Protein AF-A0A7X7J796-F1 (afdb_monomer)

Sequence (120 aa):
MIYVNHVGFLPWSAKHCVIVNPPEIEFAVSNDLWGPNIVHRGQLRRVSAELGDAWVGDFSAVRDDGTYEVFCGNMKSRPFSIHKEIYDQPLRTLFNYYPTQRCGDSLTGWNAPCHLQDAR

Radius of gyration: 20.65 Å; Cα contacts (8 Å, |Δi|>4): 244; chains: 1; bounding box: 54×24×54 Å

pLDDT: mean 95.59, std 4.61, range [72.38, 98.69]

Secondary structure (DSSP, 8-state):
-EE--SS-B-TTS--EEEESS-SSSEEEEES-SSS--EEEEEE-EEEEETTEEEEEEE-TT--SSEEEEEEETTEEPPPEEE-TTTTHHHHHHHHHHHHHT--BT-SSSTT-SB-TTTT-

Foldseek 3Di:
DKDFPQLAEELQDKGKIKAADFPDQKKFKAQDPVDRPTPDIFGWDWDQDPVGIITMTTPSVRRDWGWMWMDGPPDIDPIHTHDNCSCVVVVVVVVLVVLCCDEDCRPRHVPPHDDPPPPD

Solvent-accessible surface area (backbone atoms only — not comparable to full-atom values): 6810 Å² total; per-residue (Å²): 117,52,46,61,58,76,75,35,37,46,31,88,40,87,41,59,38,40,25,66,79,65,84,46,57,50,36,37,32,18,64,42,95,90,48,84,51,67,78,45,75,41,60,47,43,81,45,79,52,98,93,47,65,33,29,38,34,70,53,38,86,62,44,70,71,47,53,33,35,45,35,32,75,95,43,63,35,71,74,30,36,30,28,91,63,50,58,53,64,62,50,50,53,58,61,52,45,58,52,33,68,37,59,35,87,37,85,60,14,77,67,45,62,30,71,86,67,67,95,115

Structure (mmCIF, N/CA/C/O backbone):
data_AF-A0A7X7J796-F1
#
_entry.id   AF-A0A7X7J796-F1
#
loop_
_atom_site.group_PDB
_atom_site.id
_atom_site.type_symbol
_atom_site.label_atom_id
_atom_site.label_alt_id
_atom_site.label_comp_id
_atom_site.label_asym_id
_atom_site.label_entity_id
_atom_site.label_seq_id
_atom_site.pdbx_PDB_ins_code
_atom_site.Cartn_x
_atom_site.Cartn_y
_atom_site.Cartn_z
_atom_site.occupancy
_atom_site.B_iso_or_equiv
_atom_site.auth_seq_id
_atom_site.auth_comp_id
_atom_site.auth_asym_id
_atom_site.auth_atom_id
_atom_site.pdbx_PDB_model_num
ATOM 1 N N . MET A 1 1 ? 3.567 7.488 13.404 1.00 90.44 1 MET A N 1
ATOM 2 C CA . MET A 1 1 ? 3.075 7.345 12.013 1.00 90.44 1 MET A CA 1
ATOM 3 C C . MET A 1 1 ? 2.633 5.907 11.787 1.00 90.44 1 MET A C 1
ATOM 5 O O . MET A 1 1 ? 3.222 5.025 12.402 1.00 90.44 1 MET A O 1
ATOM 9 N N . ILE A 1 2 ? 1.609 5.688 10.959 1.00 97.44 2 ILE A N 1
ATOM 10 C CA . ILE A 1 2 ? 1.185 4.350 10.523 1.00 97.44 2 ILE A CA 1
ATOM 11 C C . ILE A 1 2 ? 1.777 4.100 9.136 1.00 97.44 2 ILE A C 1
ATOM 13 O O . ILE A 1 2 ? 1.512 4.869 8.212 1.00 97.44 2 ILE A O 1
ATOM 17 N N . TYR A 1 3 ? 2.586 3.052 9.005 1.00 96.94 3 TYR A N 1
ATOM 18 C CA . TYR A 1 3 ? 3.205 2.645 7.747 1.00 96.94 3 TYR A CA 1
ATOM 19 C C . TYR A 1 3 ? 2.361 1.559 7.084 1.00 96.94 3 TYR A C 1
ATOM 21 O O . TYR A 1 3 ? 1.981 0.581 7.728 1.00 96.94 3 TYR A O 1
ATOM 29 N N . VAL A 1 4 ? 2.089 1.731 5.795 1.00 97.88 4 VAL A N 1
ATOM 30 C CA . VAL A 1 4 ? 1.365 0.781 4.939 1.00 97.88 4 VAL A CA 1
ATOM 31 C C . VAL A 1 4 ? 2.053 0.726 3.576 1.00 97.88 4 VAL A C 1
ATOM 33 O O . VAL A 1 4 ? 2.835 1.617 3.242 1.00 97.88 4 VAL A O 1
ATOM 36 N N . ASN A 1 5 ? 1.766 -0.293 2.765 1.00 97.88 5 ASN A N 1
ATOM 37 C CA . ASN A 1 5 ? 2.200 -0.280 1.371 1.00 97.88 5 ASN A CA 1
ATOM 38 C C . ASN A 1 5 ? 1.475 0.850 0.623 1.00 97.88 5 ASN A C 1
ATOM 40 O O . ASN A 1 5 ? 0.258 0.807 0.463 1.00 97.88 5 ASN A O 1
ATOM 44 N N . HIS A 1 6 ? 2.223 1.854 0.162 1.00 94.81 6 HIS A N 1
ATOM 45 C CA . HIS A 1 6 ? 1.661 3.020 -0.525 1.00 94.81 6 HIS A CA 1
ATOM 46 C C . HIS A 1 6 ? 1.178 2.722 -1.949 1.00 94.81 6 HIS A C 1
ATOM 48 O O . HIS A 1 6 ? 0.407 3.505 -2.492 1.00 94.81 6 HIS A O 1
ATOM 54 N N . VAL A 1 7 ? 1.620 1.615 -2.555 1.00 96.50 7 VAL A N 1
ATOM 55 C CA . VAL A 1 7 ? 1.041 1.134 -3.816 1.00 96.50 7 VAL A CA 1
ATOM 56 C C . VAL A 1 7 ? -0.347 0.557 -3.552 1.00 96.50 7 VAL A C 1
ATOM 58 O O . VAL A 1 7 ? -1.280 0.850 -4.286 1.00 96.50 7 VAL A O 1
ATOM 61 N N . GLY A 1 8 ? -0.483 -0.223 -2.479 1.00 97.81 8 GLY A N 1
ATOM 62 C CA . GLY A 1 8 ? -1.714 -0.895 -2.079 1.00 97.81 8 GLY A CA 1
ATOM 63 C C . GLY A 1 8 ? -1.515 -2.397 -1.874 1.00 97.81 8 GLY A C 1
ATOM 64 O O . GLY A 1 8 ? -0.393 -2.865 -1.671 1.00 97.81 8 GLY A O 1
ATOM 65 N N . PHE A 1 9 ? -2.608 -3.158 -1.897 1.00 98.62 9 PHE A N 1
ATOM 66 C CA . PHE A 1 9 ? -2.606 -4.597 -1.626 1.00 98.62 9 PHE A CA 1
ATOM 67 C C . PHE A 1 9 ? -3.487 -5.372 -2.610 1.00 98.62 9 PHE A C 1
ATOM 69 O O . PHE A 1 9 ? -4.468 -4.849 -3.134 1.00 98.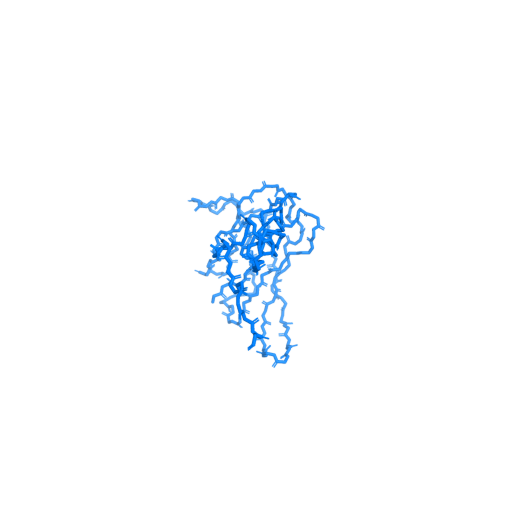62 9 PHE A O 1
ATOM 76 N N . LEU A 1 10 ? -3.159 -6.646 -2.833 1.00 98.56 10 LEU A N 1
ATOM 77 C CA . LEU A 1 10 ? -4.035 -7.555 -3.570 1.00 98.56 10 LEU A CA 1
ATOM 78 C C . LEU A 1 10 ? -5.147 -8.063 -2.635 1.00 98.56 10 LEU A C 1
ATOM 80 O O . LEU A 1 10 ? -4.867 -8.327 -1.461 1.00 98.56 10 LEU A O 1
ATOM 84 N N . PRO A 1 11 ? -6.375 -8.300 -3.134 1.00 98.44 11 PRO A N 1
ATOM 85 C CA . PRO A 1 11 ? -7.496 -8.804 -2.338 1.00 98.44 11 PRO A CA 1
ATOM 86 C C . PRO A 1 11 ? -7.157 -10.023 -1.476 1.00 98.44 11 PRO A C 1
ATOM 88 O O . PRO A 1 11 ? -7.508 -10.081 -0.302 1.00 98.44 11 PRO A O 1
ATOM 91 N N . TRP A 1 12 ? -6.392 -10.973 -2.011 1.00 97.69 12 TRP A N 1
ATOM 92 C CA . TRP A 1 12 ? -6.128 -12.265 -1.364 1.00 97.69 12 TRP A CA 1
ATOM 93 C C . TRP A 1 12 ? -4.735 -12.378 -0.734 1.00 97.69 12 TRP A C 1
ATOM 95 O O . TRP A 1 12 ? -4.386 -13.441 -0.228 1.00 97.69 12 TRP A O 1
ATOM 105 N N . SER A 1 13 ? -3.931 -11.309 -0.755 1.00 97.88 13 SER A N 1
ATOM 106 C CA . SER A 1 13 ? -2.600 -11.320 -0.144 1.00 97.88 13 SER A CA 1
ATOM 107 C C . SER A 1 13 ? -2.648 -10.974 1.340 1.00 97.88 13 SER A C 1
ATOM 109 O O . SER A 1 13 ? -3.627 -10.406 1.838 1.00 97.88 13 SER A O 1
ATOM 111 N N . ALA A 1 14 ? -1.537 -11.256 2.024 1.00 98.31 14 ALA A N 1
ATOM 112 C CA . ALA A 1 14 ? -1.278 -10.705 3.343 1.00 98.31 14 ALA A CA 1
ATOM 113 C C . ALA A 1 14 ? -1.246 -9.168 3.284 1.00 98.31 14 ALA A C 1
ATOM 115 O O . ALA A 1 14 ? -0.734 -8.590 2.316 1.00 98.31 14 ALA A O 1
ATOM 116 N N . LYS A 1 15 ? -1.802 -8.512 4.305 1.00 98.69 15 LYS A N 1
ATOM 117 C CA . LYS A 1 15 ? -1.887 -7.049 4.404 1.00 98.69 15 LYS A CA 1
ATOM 118 C C . LYS A 1 15 ? -1.558 -6.626 5.822 1.00 98.69 15 LYS A C 1
ATOM 120 O O . LYS A 1 15 ? -2.197 -7.078 6.770 1.00 98.69 15 LYS A O 1
ATOM 125 N N . HIS A 1 16 ? -0.566 -5.753 5.942 1.00 98.31 16 HIS A N 1
ATOM 126 C CA . HIS A 1 16 ? -0.040 -5.337 7.230 1.00 98.31 16 HIS A CA 1
ATOM 127 C C . HIS A 1 16 ? 0.092 -3.824 7.318 1.00 98.31 16 HIS A C 1
ATOM 129 O O . HIS A 1 16 ? 0.454 -3.158 6.344 1.00 98.31 16 HIS A O 1
ATOM 135 N N . CYS A 1 17 ? -0.151 -3.300 8.515 1.00 98.25 17 CYS A N 1
ATOM 136 C CA . CYS A 1 17 ? 0.273 -1.969 8.919 1.00 98.25 17 CYS A CA 1
ATOM 137 C C . CYS A 1 17 ? 1.345 -2.103 9.998 1.00 98.25 17 CYS A C 1
ATOM 139 O O . CYS A 1 17 ? 1.347 -3.065 10.767 1.00 98.25 17 CYS A O 1
ATOM 141 N N . VAL A 1 18 ? 2.262 -1.140 10.046 1.00 97.31 18 VAL A N 1
ATOM 142 C CA . VAL A 1 18 ? 3.330 -1.096 11.049 1.00 97.31 18 VAL A CA 1
ATOM 143 C C . VAL A 1 18 ? 3.271 0.227 11.797 1.00 97.31 18 VAL A C 1
ATOM 145 O O . VAL A 1 18 ? 3.104 1.287 11.191 1.00 97.31 18 VAL A O 1
ATOM 148 N N . ILE A 1 19 ? 3.411 0.173 13.120 1.00 97.06 19 ILE A N 1
ATOM 149 C CA . ILE A 1 19 ? 3.419 1.337 14.006 1.00 97.06 19 ILE A CA 1
ATOM 150 C C . ILE A 1 19 ? 4.544 1.161 15.031 1.00 97.06 19 ILE A C 1
ATOM 152 O O . ILE A 1 19 ? 4.593 0.157 15.728 1.00 97.06 19 ILE A O 1
ATOM 156 N N . VAL A 1 20 ? 5.463 2.126 15.132 1.00 95.00 20 VAL A N 1
ATOM 157 C CA . VAL A 1 20 ? 6.584 2.048 16.095 1.00 95.00 20 VAL A CA 1
ATOM 158 C C . VAL A 1 20 ? 6.101 2.338 17.520 1.00 95.00 20 VAL A C 1
ATOM 160 O O . VAL A 1 20 ? 6.335 1.549 18.426 1.00 95.00 20 VAL A O 1
ATOM 163 N N . ASN A 1 21 ? 5.354 3.432 17.697 1.00 94.81 21 ASN A N 1
ATOM 164 C CA . ASN A 1 21 ? 4.811 3.875 18.985 1.00 94.81 21 ASN A CA 1
ATOM 165 C C . ASN A 1 21 ? 3.286 4.023 18.873 1.00 94.81 21 ASN A C 1
ATOM 167 O O . ASN A 1 21 ? 2.815 5.126 18.575 1.00 94.81 21 ASN A O 1
ATOM 171 N N . PRO A 1 22 ? 2.513 2.931 18.990 1.00 96.88 22 PRO A N 1
ATOM 172 C CA . PRO A 1 22 ? 1.068 3.014 18.873 1.00 96.88 22 PRO A CA 1
ATOM 173 C C . PRO A 1 22 ? 0.452 3.629 20.145 1.00 96.88 22 PRO A C 1
ATOM 175 O O . PRO A 1 22 ? 0.892 3.302 21.249 1.00 96.88 22 PRO A O 1
ATOM 178 N N . PRO A 1 23 ? -0.549 4.520 20.023 1.00 96.88 23 PRO A N 1
ATOM 179 C CA . PRO A 1 23 ? -1.246 5.093 21.177 1.00 96.88 23 PRO A CA 1
ATOM 180 C C . PRO A 1 23 ? -2.149 4.077 21.896 1.00 96.88 23 PRO A C 1
ATOM 182 O O . PRO A 1 23 ? -2.489 4.276 23.058 1.00 96.88 23 PRO A O 1
ATOM 185 N N . GLU A 1 24 ? -2.526 2.992 21.219 1.00 97.44 24 GLU A N 1
ATOM 186 C CA . GLU A 1 24 ? -3.353 1.901 21.735 1.00 97.44 24 GLU A CA 1
ATOM 187 C C . GLU A 1 24 ? -2.993 0.581 21.033 1.00 97.44 24 GLU A C 1
ATOM 189 O O . GLU A 1 24 ? -2.278 0.577 20.036 1.00 97.44 24 GLU A O 1
ATOM 194 N N . ILE A 1 25 ? -3.465 -0.557 21.545 1.00 97.69 25 ILE A N 1
ATOM 195 C CA . ILE A 1 25 ? -3.174 -1.874 20.943 1.00 97.69 25 ILE A CA 1
ATOM 196 C C . ILE A 1 25 ? -4.166 -2.209 19.823 1.00 97.69 25 ILE A C 1
ATOM 198 O O . ILE A 1 25 ? -3.852 -3.000 18.936 1.00 97.69 25 ILE A O 1
ATOM 202 N N . GLU A 1 26 ? -5.361 -1.628 19.840 1.00 98.38 26 GLU A N 1
ATOM 203 C CA . GLU A 1 26 ? -6.357 -1.862 18.800 1.00 98.38 26 GLU A CA 1
ATOM 204 C C . GLU A 1 26 ? -6.094 -1.000 17.562 1.00 98.38 26 GLU A C 1
ATOM 206 O O . GLU A 1 26 ? -5.533 0.094 17.619 1.00 98.38 26 GLU A O 1
ATOM 211 N N . PHE A 1 27 ? -6.499 -1.515 16.409 1.00 98.31 27 PHE A N 1
ATOM 212 C CA . PHE A 1 27 ? -6.529 -0.750 15.175 1.00 98.31 27 PHE A CA 1
ATOM 213 C C . PHE A 1 27 ? -7.803 -1.072 14.397 1.00 98.31 27 PHE A C 1
ATOM 215 O O . PHE A 1 27 ? -8.424 -2.126 14.572 1.00 98.31 27 PHE A O 1
ATOM 222 N N . ALA A 1 28 ? -8.185 -0.162 13.510 1.00 98.12 28 ALA A N 1
ATOM 223 C CA . ALA A 1 28 ? -9.355 -0.310 12.661 1.00 98.12 28 ALA A CA 1
ATOM 224 C C . ALA A 1 28 ? -9.034 0.041 11.207 1.00 98.12 28 ALA A C 1
ATOM 226 O O . ALA A 1 28 ? -8.123 0.823 10.939 1.00 98.12 28 ALA A O 1
ATOM 227 N N . VAL A 1 29 ? -9.793 -0.525 10.270 1.00 98.25 29 VAL A N 1
ATOM 228 C CA . VAL A 1 29 ? -9.737 -0.177 8.844 1.00 98.25 29 VAL A CA 1
ATOM 229 C C . VAL A 1 29 ? -11.079 0.420 8.436 1.00 98.25 29 VAL A C 1
ATOM 231 O O . VAL A 1 29 ? -12.116 -0.194 8.692 1.00 98.25 29 VAL A O 1
ATOM 234 N N . SER A 1 30 ? -11.058 1.596 7.808 1.00 97.69 30 SER A N 1
ATOM 235 C CA . SER A 1 30 ? -12.231 2.252 7.210 1.00 97.69 30 SER A CA 1
ATOM 236 C C . SER A 1 30 ? -12.163 2.174 5.692 1.00 97.69 30 SER A C 1
ATOM 238 O O . SER A 1 30 ? -11.067 2.289 5.148 1.00 97.69 30 SER A O 1
ATOM 240 N N . ASN A 1 31 ? -13.304 2.021 5.018 1.00 96.06 31 ASN A N 1
ATOM 241 C CA . ASN A 1 31 ? -13.427 2.160 3.556 1.00 96.06 31 ASN A CA 1
ATOM 242 C C . ASN A 1 31 ? -14.097 3.477 3.121 1.00 96.06 31 ASN A C 1
ATOM 244 O O . ASN A 1 31 ? -14.405 3.663 1.945 1.00 96.06 31 ASN A O 1
ATOM 248 N N . ASP A 1 32 ? -14.346 4.373 4.071 1.00 91.06 32 ASP A N 1
ATOM 249 C CA . ASP A 1 32 ? -14.844 5.718 3.826 1.00 91.06 32 ASP A CA 1
ATOM 250 C C . ASP A 1 32 ? -13.789 6.727 4.307 1.00 91.06 32 ASP A C 1
ATOM 252 O O . ASP A 1 32 ? -13.243 6.618 5.409 1.00 91.06 32 ASP A O 1
ATOM 256 N N . LEU A 1 33 ? -13.449 7.662 3.417 1.00 82.38 33 LEU A N 1
ATOM 257 C CA . LEU A 1 33 ? -12.450 8.711 3.635 1.00 82.38 33 LEU A CA 1
ATOM 258 C C . LEU A 1 33 ? -13.052 9.955 4.306 1.00 82.38 33 LEU A C 1
ATOM 260 O O . LEU A 1 33 ? -12.314 10.815 4.790 1.00 82.38 33 LEU A O 1
ATOM 264 N N . TRP A 1 34 ? -14.382 10.060 4.319 1.00 82.31 34 TRP A N 1
ATOM 265 C CA . TRP A 1 34 ? -15.149 11.194 4.838 1.00 82.31 34 TRP A CA 1
ATOM 266 C C . TRP A 1 34 ? -15.811 10.890 6.187 1.00 82.31 34 TRP A C 1
ATOM 268 O O . TRP A 1 34 ? -16.221 11.808 6.896 1.00 82.31 34 TRP A O 1
ATOM 278 N N . GLY A 1 35 ? -15.866 9.615 6.567 1.00 72.38 35 GLY A N 1
ATOM 279 C CA . GLY A 1 35 ? -16.355 9.127 7.849 1.00 72.38 35 GLY A CA 1
ATOM 280 C C . GLY A 1 35 ? -15.822 7.719 8.139 1.00 72.38 35 GLY A C 1
ATOM 281 O O . GLY A 1 35 ? -15.415 7.013 7.224 1.00 72.38 35 GLY A O 1
ATOM 282 N N . PRO A 1 36 ? -15.765 7.277 9.406 1.00 77.19 36 PRO A N 1
ATOM 283 C CA . PRO A 1 36 ? -15.220 5.967 9.738 1.00 77.19 36 PRO A CA 1
ATOM 284 C C . PRO A 1 36 ? -16.268 4.867 9.515 1.00 77.19 36 PRO A C 1
ATOM 286 O O . PRO A 1 36 ? -16.866 4.373 10.473 1.00 77.19 36 PRO A O 1
ATOM 289 N N . ASN A 1 37 ? -16.488 4.447 8.266 1.00 94.38 37 ASN A N 1
ATOM 290 C CA . ASN A 1 37 ? -17.167 3.176 8.021 1.00 94.38 37 ASN A CA 1
ATOM 291 C C . ASN A 1 37 ? -16.188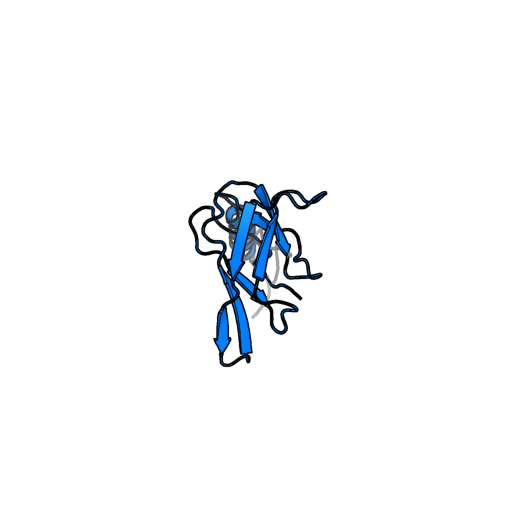 2.023 8.276 1.00 94.38 37 ASN A C 1
ATOM 293 O O . ASN A 1 37 ? -15.456 1.584 7.387 1.00 94.38 37 ASN A O 1
ATOM 297 N N . ILE A 1 38 ? -16.140 1.573 9.531 1.00 97.12 38 ILE A N 1
ATOM 298 C CA . ILE A 1 38 ? -15.190 0.557 9.981 1.00 97.12 38 ILE A CA 1
ATOM 299 C C . ILE A 1 38 ? -15.578 -0.817 9.432 1.00 97.12 38 ILE A C 1
ATOM 301 O O . ILE A 1 38 ? -16.577 -1.401 9.842 1.00 97.12 38 ILE A O 1
ATOM 305 N N . VAL A 1 39 ? -14.733 -1.355 8.554 1.00 97.94 39 VAL A N 1
ATOM 306 C CA . VAL A 1 39 ? -14.904 -2.678 7.930 1.00 97.94 39 VAL A CA 1
ATOM 307 C C . VAL A 1 39 ? -14.091 -3.776 8.614 1.00 97.94 39 VAL A C 1
ATOM 309 O O . VAL A 1 39 ? -14.356 -4.957 8.412 1.00 97.94 39 VAL A O 1
ATOM 312 N N . HIS A 1 40 ? -13.091 -3.408 9.420 1.00 98.38 40 HIS A N 1
ATOM 313 C CA . HIS A 1 40 ? -12.252 -4.361 10.149 1.00 98.38 40 HIS A CA 1
ATOM 314 C C . HIS A 1 40 ? -11.736 -3.764 11.451 1.00 98.38 40 HIS A C 1
ATOM 316 O O . HIS A 1 40 ? -11.421 -2.574 11.515 1.00 98.38 40 HIS A O 1
ATOM 322 N N . ARG A 1 41 ? -11.597 -4.614 12.469 1.00 98.50 41 ARG A N 1
ATOM 323 C CA . ARG A 1 41 ? -10.907 -4.319 13.728 1.00 98.50 41 ARG A CA 1
ATOM 324 C C . ARG A 1 41 ? -9.916 -5.433 14.014 1.00 98.50 41 ARG A C 1
ATOM 326 O O . ARG A 1 41 ? -10.208 -6.602 13.770 1.00 98.50 41 ARG A O 1
ATOM 333 N N . GLY A 1 42 ? -8.761 -5.073 14.550 1.00 98.25 42 GLY A N 1
ATOM 334 C CA . GLY A 1 42 ? -7.741 -6.034 14.937 1.00 98.25 42 GLY A CA 1
ATOM 335 C C . GLY A 1 42 ? -6.891 -5.527 16.089 1.00 98.25 42 GLY A C 1
ATOM 336 O O . GLY A 1 42 ? -6.987 -4.372 16.498 1.00 98.25 42 GLY A O 1
ATOM 337 N N . GLN A 1 43 ? -6.043 -6.412 16.602 1.00 98.50 43 GLN A N 1
ATOM 338 C CA . GLN A 1 43 ? -5.051 -6.076 17.614 1.00 98.50 43 GLN A CA 1
ATOM 339 C C . GLN A 1 43 ? -3.658 -6.080 17.002 1.00 98.50 43 GLN A C 1
ATOM 341 O O . GLN A 1 43 ? -3.314 -6.934 16.181 1.00 98.50 43 GLN A O 1
ATOM 346 N N . LEU A 1 44 ? -2.856 -5.111 17.415 1.00 98.50 44 LEU A N 1
ATOM 347 C CA . LEU A 1 44 ? -1.456 -5.023 17.071 1.00 98.50 44 LEU A CA 1
ATOM 348 C C . LEU A 1 44 ? -0.660 -6.083 17.832 1.00 98.50 44 LEU A C 1
ATOM 350 O O . LEU A 1 44 ? -0.807 -6.260 19.042 1.00 98.50 44 LEU A O 1
ATOM 354 N N . ARG A 1 45 ? 0.263 -6.738 17.132 1.00 98.12 45 ARG A N 1
ATOM 355 C CA . ARG A 1 45 ? 1.238 -7.653 17.724 1.00 98.12 45 ARG A CA 1
ATOM 356 C C . ARG A 1 45 ? 2.604 -6.987 17.769 1.00 98.12 45 ARG A C 1
ATOM 358 O O . ARG A 1 45 ? 3.095 -6.528 16.738 1.00 98.12 45 ARG A O 1
ATOM 365 N N . ARG A 1 46 ? 3.244 -6.979 18.939 1.00 96.88 46 ARG A N 1
ATOM 366 C CA . ARG A 1 46 ? 4.634 -6.526 19.068 1.00 96.88 46 ARG A CA 1
ATOM 367 C C . ARG A 1 46 ? 5.566 -7.469 18.304 1.00 96.88 46 ARG A C 1
ATOM 369 O O . ARG A 1 46 ? 5.454 -8.691 18.408 1.00 96.88 46 ARG A O 1
ATOM 376 N N . VAL A 1 47 ? 6.487 -6.889 17.551 1.00 95.44 47 VAL A N 1
ATOM 377 C CA . VAL A 1 47 ? 7.538 -7.573 16.800 1.00 95.44 47 VAL A CA 1
ATOM 378 C C . VAL A 1 47 ? 8.855 -6.878 17.118 1.00 95.44 47 VAL A C 1
ATOM 380 O O . VAL A 1 47 ? 8.925 -5.653 17.099 1.00 95.44 47 VAL A O 1
ATOM 383 N N . SER A 1 48 ? 9.883 -7.663 17.417 1.00 93.19 48 SER A N 1
ATOM 384 C CA . SER A 1 48 ? 11.254 -7.175 17.560 1.00 93.19 48 SER A CA 1
ATOM 385 C C . SER A 1 48 ? 12.062 -7.660 16.361 1.00 93.19 48 SER A C 1
ATOM 387 O O . SER A 1 48 ? 11.956 -8.831 15.987 1.00 93.19 48 SER A O 1
ATOM 389 N N . ALA A 1 49 ? 12.803 -6.758 15.724 1.00 81.06 49 ALA A N 1
ATOM 390 C CA . ALA A 1 49 ? 13.636 -7.040 14.559 1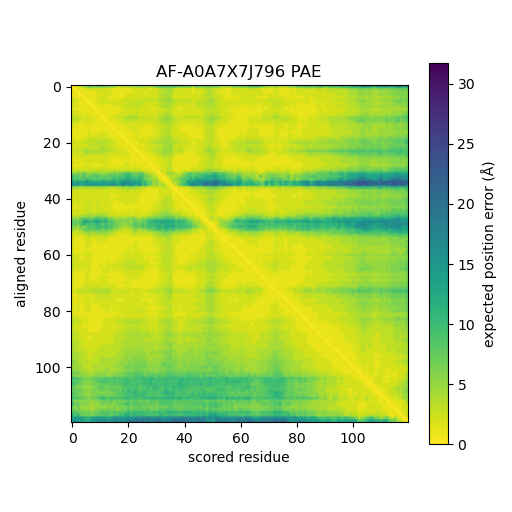.00 81.06 49 ALA A CA 1
ATOM 391 C C . ALA A 1 49 ? 14.935 -6.221 14.622 1.00 81.06 49 ALA A C 1
ATOM 393 O O . ALA A 1 49 ? 15.098 -5.360 15.483 1.00 81.06 49 ALA A O 1
ATOM 394 N N . GLU A 1 50 ? 15.851 -6.451 13.681 1.00 88.00 50 GLU A N 1
ATOM 395 C CA . GLU A 1 50 ? 17.152 -5.759 13.626 1.00 88.00 50 GLU A CA 1
ATOM 396 C C . GLU A 1 50 ? 17.031 -4.229 13.532 1.00 88.00 50 GLU A C 1
ATOM 398 O O . GLU A 1 50 ? 17.906 -3.503 13.995 1.00 88.00 50 GLU A O 1
ATOM 403 N N . LEU A 1 51 ? 15.924 -3.732 12.973 1.00 83.88 51 LEU A N 1
ATOM 404 C CA . LEU A 1 51 ? 15.631 -2.301 12.838 1.00 83.88 51 LEU A CA 1
ATOM 405 C C . LEU A 1 51 ? 14.920 -1.701 14.066 1.00 83.88 51 LEU A C 1
ATOM 407 O O . LEU A 1 51 ? 14.512 -0.540 14.030 1.00 83.88 51 LEU A O 1
ATOM 411 N N . GLY A 1 52 ? 14.768 -2.477 15.140 1.00 90.38 52 GLY A N 1
ATOM 412 C CA . GLY A 1 52 ? 14.105 -2.082 16.377 1.00 90.38 52 GLY A CA 1
ATOM 413 C C . GLY A 1 52 ? 12.726 -2.710 16.568 1.00 90.38 52 GLY A C 1
ATOM 414 O O . GLY A 1 52 ? 12.240 -3.509 15.762 1.00 90.38 52 GLY A O 1
ATOM 415 N N . ASP A 1 53 ? 12.103 -2.341 17.684 1.00 94.31 53 ASP A N 1
ATOM 416 C CA . ASP A 1 53 ? 10.773 -2.810 18.052 1.00 94.31 53 ASP A CA 1
ATOM 417 C C . ASP A 1 53 ? 9.682 -2.064 17.281 1.00 94.31 53 ASP A C 1
ATOM 419 O O . ASP A 1 53 ? 9.723 -0.844 17.106 1.00 94.31 53 ASP A O 1
ATOM 423 N N . ALA A 1 54 ? 8.663 -2.807 16.865 1.00 95.94 54 ALA A N 1
ATOM 424 C CA . ALA A 1 54 ? 7.485 -2.271 16.209 1.00 95.94 54 ALA A CA 1
ATOM 425 C C . ALA A 1 54 ? 6.235 -3.082 16.565 1.00 95.94 54 ALA A C 1
ATOM 427 O O . ALA A 1 54 ? 6.286 -4.130 17.210 1.00 95.94 54 ALA A O 1
ATOM 428 N N . TRP A 1 55 ? 5.092 -2.590 16.111 1.00 97.62 55 TRP A N 1
ATOM 429 C CA . TRP A 1 55 ? 3.794 -3.220 16.268 1.00 97.62 55 TRP A CA 1
ATOM 430 C C . TRP A 1 55 ? 3.163 -3.422 14.899 1.00 97.62 55 TRP A C 1
ATOM 432 O O . TRP A 1 55 ? 3.143 -2.502 14.083 1.00 97.62 55 TRP A O 1
ATOM 442 N N . VAL A 1 56 ? 2.672 -4.632 14.642 1.00 98.12 56 VAL A N 1
ATOM 443 C CA . VAL A 1 56 ? 2.133 -5.037 13.342 1.00 98.12 56 VAL A CA 1
ATOM 444 C C . VAL A 1 56 ? 0.661 -5.391 13.486 1.00 98.12 56 VAL A C 1
ATOM 446 O O . VAL A 1 56 ? 0.311 -6.237 14.309 1.00 98.12 56 VAL A O 1
ATOM 449 N N . GLY A 1 57 ? -0.190 -4.762 12.680 1.00 98.50 57 GLY A N 1
ATOM 450 C CA . GLY A 1 57 ? -1.598 -5.128 12.532 1.00 98.50 57 GLY A CA 1
ATOM 451 C C . GLY A 1 57 ? -1.817 -5.915 11.246 1.00 98.50 57 GLY A C 1
ATOM 452 O O . GLY A 1 57 ? -1.276 -5.540 10.208 1.00 98.50 57 GLY A O 1
ATOM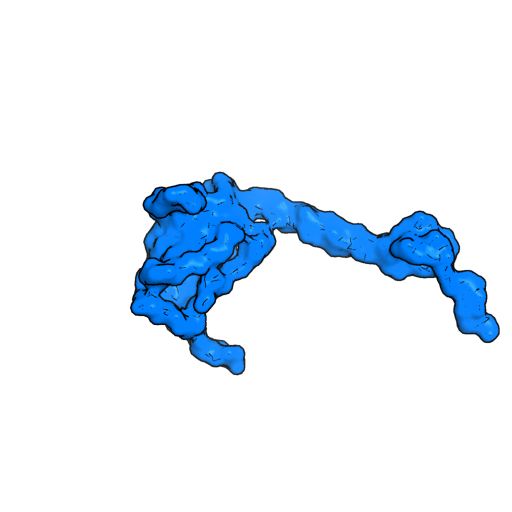 453 N N . ASP A 1 58 ? -2.601 -6.991 11.312 1.00 98.69 58 ASP A N 1
ATOM 454 C CA . ASP A 1 58 ? -2.991 -7.812 10.159 1.00 98.69 58 ASP A CA 1
ATOM 455 C C . ASP A 1 58 ? -4.463 -7.557 9.799 1.00 98.69 58 ASP A C 1
ATOM 457 O O . ASP A 1 58 ? -5.374 -7.771 10.606 1.00 98.69 58 ASP A O 1
ATOM 461 N N . PHE A 1 59 ? -4.697 -7.087 8.576 1.00 98.69 59 PHE A N 1
ATOM 462 C CA . PHE A 1 59 ? -6.033 -6.858 8.017 1.00 98.69 59 PHE A CA 1
ATOM 463 C C . PHE A 1 59 ? -6.241 -7.614 6.703 1.00 98.69 59 PHE A C 1
ATOM 465 O O . PHE A 1 59 ? -7.001 -7.199 5.829 1.00 98.69 59 PHE A O 1
ATOM 472 N N . SER A 1 60 ? -5.590 -8.767 6.560 1.00 98.69 60 SER A N 1
ATOM 473 C CA . SER A 1 60 ? -5.681 -9.629 5.378 1.00 98.69 60 SER A CA 1
ATOM 474 C C . SER A 1 60 ? -7.108 -10.112 5.091 1.00 98.69 60 SER A C 1
ATOM 476 O O . SER A 1 60 ? -7.413 -10.461 3.948 1.00 98.69 60 SER A O 1
ATOM 478 N N . ALA A 1 61 ? -7.987 -10.089 6.099 1.00 98.38 61 ALA A N 1
ATOM 479 C CA . ALA A 1 61 ? -9.413 -10.390 5.981 1.00 98.38 61 ALA A CA 1
ATOM 480 C C . ALA A 1 61 ? -10.206 -9.356 5.155 1.00 98.38 61 ALA A C 1
ATOM 482 O O . ALA A 1 61 ? -11.262 -9.704 4.635 1.00 98.38 61 ALA A O 1
ATOM 483 N N . VAL A 1 62 ? -9.702 -8.126 4.988 1.00 98.44 62 VAL A N 1
ATOM 484 C CA . VAL A 1 62 ? -10.304 -7.121 4.096 1.00 98.44 62 VAL A CA 1
ATOM 485 C C . VAL A 1 62 ? -9.923 -7.462 2.660 1.00 98.44 62 VAL A C 1
ATOM 487 O O . VAL A 1 62 ? -8.735 -7.541 2.338 1.00 98.44 62 VAL A O 1
ATOM 490 N N . ARG A 1 63 ? -10.921 -7.719 1.811 1.00 98.38 63 ARG A N 1
ATOM 491 C CA . ARG A 1 63 ? -10.713 -8.246 0.451 1.00 98.38 63 ARG A CA 1
ATOM 492 C C . ARG A 1 63 ? -11.398 -7.445 -0.640 1.00 98.38 63 ARG A C 1
ATOM 494 O O . ARG A 1 63 ? -10.970 -7.554 -1.782 1.00 98.38 63 ARG A O 1
ATOM 501 N N . ASP A 1 64 ? -12.436 -6.695 -0.296 1.00 98.00 64 ASP A N 1
ATOM 502 C CA . ASP A 1 64 ? -13.176 -5.927 -1.286 1.00 98.00 64 ASP A CA 1
ATOM 503 C C . ASP A 1 64 ? -12.264 -4.886 -1.938 1.00 98.00 64 ASP A C 1
ATOM 505 O O . ASP A 1 64 ? -11.344 -4.346 -1.313 1.00 98.00 64 ASP A O 1
ATOM 509 N N . ASP A 1 65 ? -12.501 -4.646 -3.222 1.00 97.88 65 ASP A N 1
ATOM 510 C CA . ASP A 1 65 ? -11.790 -3.607 -3.946 1.00 97.88 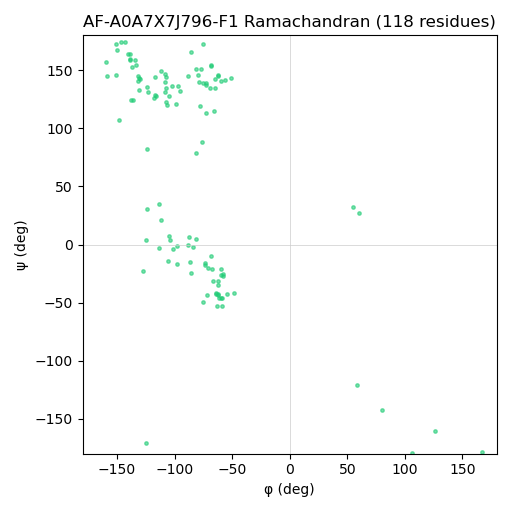65 ASP A CA 1
ATOM 511 C C . ASP A 1 65 ? -12.250 -2.237 -3.427 1.00 97.88 65 ASP A C 1
ATOM 513 O O . ASP A 1 65 ? -13.447 -1.982 -3.265 1.00 97.88 65 ASP A O 1
ATOM 517 N N . GLY A 1 66 ? -11.306 -1.334 -3.173 1.00 97.12 66 GLY A N 1
ATOM 518 C CA . GLY A 1 66 ? -11.635 -0.020 -2.630 1.00 97.12 66 GLY A CA 1
ATOM 519 C C . GLY A 1 66 ? -10.437 0.761 -2.117 1.00 97.12 66 GLY A C 1
ATOM 520 O O . GLY A 1 66 ? -9.292 0.309 -2.183 1.00 97.12 66 GLY A O 1
ATOM 521 N N . THR A 1 67 ? -10.721 1.950 -1.591 1.00 97.38 67 THR A N 1
ATOM 522 C CA . THR A 1 67 ? -9.743 2.806 -0.916 1.00 97.38 67 THR A CA 1
ATOM 523 C C . THR A 1 67 ? -10.015 2.798 0.579 1.00 97.38 67 THR A C 1
ATOM 525 O O . THR A 1 67 ? -11.157 2.927 1.009 1.00 97.38 67 THR A O 1
ATOM 528 N N . TYR A 1 68 ? -8.954 2.643 1.363 1.00 97.69 68 TYR A N 1
ATOM 529 C CA . TYR A 1 68 ? -9.027 2.401 2.792 1.00 97.69 68 TYR A CA 1
ATOM 530 C C . TYR A 1 68 ? -8.045 3.271 3.571 1.00 97.69 68 TYR A C 1
ATOM 532 O O . TYR A 1 68 ? -7.026 3.722 3.045 1.00 97.69 68 TYR A O 1
ATOM 540 N N . GLU A 1 69 ? -8.330 3.445 4.858 1.00 97.44 69 GLU A N 1
ATOM 541 C CA . GLU A 1 69 ? -7.433 4.051 5.842 1.00 97.44 69 GLU A CA 1
ATOM 542 C C . GLU A 1 69 ? -7.356 3.173 7.093 1.00 97.44 69 GLU A C 1
ATOM 544 O O . GLU A 1 69 ? -8.351 2.578 7.513 1.00 97.44 69 GLU A O 1
ATOM 549 N N . VAL A 1 70 ? -6.172 3.102 7.704 1.00 97.81 70 VAL A N 1
ATOM 550 C CA . VAL A 1 70 ? -5.964 2.458 9.006 1.00 97.81 70 VAL A CA 1
ATOM 551 C C . VAL A 1 70 ? -5.981 3.520 10.098 1.00 97.81 70 VAL A C 1
ATOM 553 O O . VAL A 1 70 ? -5.330 4.559 9.970 1.00 97.81 70 VAL A O 1
ATOM 556 N N . PHE A 1 71 ? -6.666 3.215 11.194 1.00 97.12 71 PHE A N 1
ATOM 557 C CA . PHE A 1 71 ? -6.735 4.017 12.409 1.00 97.12 71 PHE A CA 1
ATOM 558 C C . PHE A 1 71 ? -6.134 3.260 13.588 1.00 97.12 71 PHE A C 1
ATOM 560 O O . PHE A 1 71 ? -6.300 2.046 13.693 1.00 97.12 71 PHE A O 1
ATOM 567 N N . CYS A 1 72 ? -5.468 3.983 14.481 1.00 97.62 72 CYS A N 1
ATOM 568 C CA . CYS A 1 72 ? -5.044 3.497 15.792 1.00 97.62 72 CYS A CA 1
ATOM 569 C C . CYS A 1 72 ? -5.072 4.686 16.755 1.00 97.62 72 CYS A C 1
ATOM 571 O O . CYS A 1 72 ? -4.264 5.610 16.638 1.00 97.62 72 CYS A O 1
ATOM 573 N N . GLY A 1 73 ? -6.052 4.712 17.650 1.00 95.06 73 GLY A N 1
ATOM 574 C CA . GLY A 1 73 ? -6.357 5.833 18.526 1.00 95.06 73 GLY A CA 1
ATOM 575 C C . GLY A 1 73 ? -6.664 7.081 17.708 1.00 95.06 73 GLY A C 1
ATOM 576 O O . GLY A 1 73 ? -7.548 7.096 16.853 1.00 95.06 73 GLY A O 1
ATOM 577 N N . ASN A 1 74 ? -5.881 8.134 17.931 1.00 93.94 74 ASN A N 1
ATOM 578 C CA . ASN A 1 74 ? -5.957 9.377 17.166 1.00 93.94 74 ASN A CA 1
ATOM 579 C C . ASN A 1 74 ? -5.083 9.387 15.895 1.00 93.94 74 ASN A C 1
ATOM 581 O O . ASN A 1 74 ? -5.046 10.396 15.189 1.00 93.94 74 ASN A O 1
ATOM 585 N N . MET A 1 75 ? -4.352 8.307 15.601 1.00 95.75 75 MET A N 1
ATOM 586 C CA . MET A 1 75 ? -3.504 8.211 14.415 1.00 95.75 75 MET A CA 1
ATOM 587 C C . MET A 1 75 ? -4.273 7.665 13.212 1.00 95.75 75 MET A C 1
ATOM 589 O O . MET A 1 75 ? -5.091 6.757 13.343 1.00 95.75 75 MET A O 1
ATOM 593 N N . LYS A 1 76 ? -3.926 8.176 12.025 1.00 95.25 76 LYS A N 1
ATOM 594 C CA . LYS A 1 76 ? -4.470 7.757 10.729 1.00 95.25 76 LYS A CA 1
ATOM 595 C C . LYS A 1 76 ? -3.347 7.504 9.720 1.00 95.25 76 LYS A C 1
ATOM 597 O O . LYS A 1 76 ? -2.351 8.235 9.714 1.00 95.25 76 LYS A O 1
ATOM 602 N N . SER A 1 77 ? -3.473 6.470 8.890 1.00 96.81 77 SER A N 1
ATOM 603 C CA . SER A 1 77 ? -2.567 6.238 7.757 1.00 96.81 77 SER A CA 1
ATOM 604 C C . SER A 1 77 ? -2.857 7.201 6.603 1.00 96.81 77 SER A C 1
ATOM 606 O O . SER A 1 77 ? -3.853 7.919 6.600 1.00 96.81 77 SER A O 1
ATOM 608 N N . ARG A 1 78 ? -2.001 7.194 5.576 1.00 95.31 78 ARG A N 1
ATOM 609 C CA . ARG A 1 78 ? -2.434 7.675 4.257 1.00 95.31 78 ARG A CA 1
ATOM 610 C C . ARG A 1 78 ? -3.469 6.705 3.669 1.00 95.31 78 ARG A C 1
ATOM 612 O O . ARG A 1 78 ? -3.407 5.518 4.013 1.00 95.31 78 ARG A O 1
ATOM 619 N N . PRO A 1 79 ? -4.358 7.176 2.779 1.00 96.19 79 PRO A N 1
ATOM 620 C CA . PRO A 1 79 ? -5.198 6.291 1.988 1.00 96.19 79 PRO A CA 1
ATOM 621 C C . PRO A 1 79 ? -4.356 5.294 1.189 1.00 96.19 79 PRO A C 1
ATOM 623 O O . PRO A 1 79 ? -3.296 5.648 0.667 1.00 96.19 79 PRO A O 1
ATOM 626 N N . PHE A 1 80 ? -4.835 4.061 1.082 1.00 97.06 80 PHE A N 1
ATOM 627 C CA . PHE A 1 80 ? -4.264 3.015 0.234 1.00 97.06 80 PHE A CA 1
ATOM 628 C C . PHE A 1 80 ? -5.384 2.232 -0.444 1.00 97.06 80 PHE A C 1
ATOM 630 O O . PHE A 1 80 ? -6.519 2.233 0.030 1.00 97.06 80 PHE A O 1
ATOM 637 N N . SER A 1 81 ? -5.070 1.542 -1.537 1.00 97.75 81 SER A N 1
ATOM 638 C CA . SER A 1 81 ? -6.068 0.774 -2.283 1.00 97.75 81 SER A CA 1
ATOM 639 C C . SER A 1 81 ? -5.882 -0.730 -2.115 1.00 97.75 81 SER A C 1
ATOM 641 O O . SER A 1 81 ? -4.759 -1.229 -2.016 1.00 97.75 81 SER A O 1
ATOM 643 N N . ILE A 1 82 ? -6.994 -1.457 -2.116 1.00 98.62 82 ILE A N 1
ATOM 644 C CA . ILE A 1 82 ? -7.032 -2.901 -2.344 1.00 98.62 82 ILE A CA 1
ATOM 645 C C . ILE A 1 82 ? -7.631 -3.089 -3.735 1.00 98.62 82 ILE A C 1
ATOM 647 O O . ILE A 1 82 ? -8.699 -2.551 -4.014 1.00 98.62 82 ILE A O 1
ATOM 651 N N . HIS A 1 83 ? -6.901 -3.752 -4.632 1.00 98.44 83 HIS A N 1
ATOM 652 C CA . HIS A 1 83 ? -7.370 -3.991 -5.998 1.00 98.44 83 HIS A CA 1
ATOM 653 C C . HIS A 1 83 ? -6.642 -5.176 -6.639 1.00 98.44 83 HIS A C 1
ATOM 655 O O . HIS A 1 83 ? -5.442 -5.372 -6.429 1.00 98.44 83 HIS A O 1
ATOM 661 N N . LYS A 1 84 ? -7.340 -5.956 -7.468 1.00 98.00 84 LYS A N 1
ATOM 662 C CA . LYS A 1 84 ? -6.769 -7.121 -8.179 1.00 98.00 84 LYS A CA 1
ATOM 663 C C . LYS A 1 84 ? -5.598 -6.797 -9.124 1.00 98.00 84 LYS A C 1
ATOM 665 O O . LYS A 1 84 ? -4.747 -7.650 -9.341 1.00 98.00 84 LYS A O 1
ATOM 670 N N . GLU A 1 85 ? -5.536 -5.572 -9.642 1.00 97.81 85 GLU A N 1
ATOM 671 C CA . GLU A 1 85 ? -4.509 -5.085 -10.588 1.00 97.81 85 GLU A CA 1
ATOM 672 C C . GLU A 1 85 ? -3.589 -4.030 -9.943 1.00 97.81 85 GLU A C 1
ATOM 674 O O . GLU A 1 85 ? -2.973 -3.215 -10.625 1.00 97.81 85 GLU A O 1
ATOM 679 N N . ILE A 1 86 ? -3.505 -3.987 -8.606 1.00 97.88 86 ILE A N 1
ATOM 680 C CA . ILE A 1 86 ? -2.825 -2.895 -7.886 1.00 97.88 86 ILE A CA 1
ATOM 681 C C . ILE A 1 86 ? -1.343 -2.718 -8.270 1.00 97.88 86 ILE A C 1
ATOM 683 O O . ILE A 1 86 ? -0.788 -1.626 -8.155 1.00 97.88 86 ILE A O 1
ATOM 687 N N . TYR A 1 87 ? -0.703 -3.785 -8.754 1.00 97.75 87 TYR A N 1
ATOM 688 C CA . TYR A 1 87 ? 0.701 -3.785 -9.162 1.00 97.75 87 TYR A CA 1
ATOM 689 C C . TYR A 1 87 ? 0.917 -3.616 -10.672 1.00 97.75 87 TYR A C 1
ATOM 691 O O . TYR A 1 87 ? 2.066 -3.511 -11.099 1.00 97.75 87 TYR A O 1
ATOM 699 N N . ASP A 1 88 ? -0.136 -3.513 -11.485 1.00 97.81 88 ASP A N 1
ATOM 700 C CA . ASP A 1 88 ? -0.001 -3.381 -12.940 1.00 97.81 88 ASP A CA 1
ATOM 701 C C . ASP A 1 88 ? 0.762 -2.113 -13.327 1.00 97.81 88 ASP A C 1
ATOM 703 O O . ASP A 1 88 ? 1.683 -2.153 -14.144 1.00 97.81 88 ASP A O 1
ATOM 707 N N . GLN A 1 89 ? 0.416 -0.981 -12.712 1.00 96.75 89 GLN A N 1
ATOM 708 C CA . GLN A 1 89 ? 1.086 0.288 -12.981 1.00 96.75 89 GLN A CA 1
ATOM 709 C C . GLN A 1 89 ? 2.576 0.269 -12.597 1.00 96.75 89 GLN A C 1
ATOM 711 O O . GLN A 1 89 ? 3.398 0.595 -13.457 1.00 96.75 89 GLN A O 1
ATOM 716 N N . PRO A 1 90 ? 2.987 -0.108 -11.367 1.00 97.00 90 PRO A N 1
ATOM 717 C CA . PRO A 1 90 ? 4.409 -0.186 -11.044 1.00 97.00 90 PRO A CA 1
ATOM 718 C C . PRO A 1 90 ? 5.148 -1.226 -11.894 1.00 97.00 90 PRO A C 1
ATOM 720 O O . PRO A 1 90 ? 6.276 -0.953 -12.297 1.00 97.00 90 PRO A O 1
ATOM 723 N N . LEU A 1 91 ? 4.528 -2.357 -12.255 1.00 97.56 91 LEU A N 1
ATOM 724 C CA . LEU A 1 91 ? 5.138 -3.325 -13.174 1.00 97.56 91 LEU A CA 1
ATOM 725 C C . LEU A 1 91 ? 5.392 -2.722 -14.562 1.00 97.56 91 LEU A C 1
ATOM 727 O O . LEU A 1 91 ? 6.481 -2.894 -15.109 1.00 97.56 91 LEU A O 1
ATOM 731 N N . ARG A 1 92 ? 4.442 -1.960 -15.117 1.00 97.25 92 ARG A N 1
ATOM 732 C CA . ARG A 1 92 ? 4.632 -1.238 -16.389 1.00 97.25 92 ARG A CA 1
ATOM 733 C C . ARG A 1 92 ? 5.742 -0.197 -16.291 1.00 97.25 92 ARG A C 1
ATOM 735 O O . ARG A 1 92 ? 6.563 -0.103 -17.198 1.00 97.25 92 ARG A O 1
ATOM 742 N N . THR A 1 93 ? 5.802 0.551 -15.191 1.00 9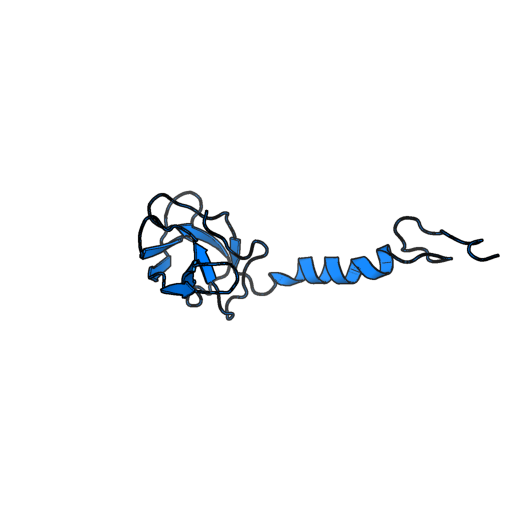6.69 93 THR A N 1
ATOM 743 C CA . THR A 1 93 ? 6.877 1.522 -14.938 1.00 96.69 93 THR A CA 1
ATOM 744 C C . THR A 1 93 ? 8.245 0.839 -14.903 1.00 96.69 93 THR A C 1
ATOM 746 O O . THR A 1 93 ? 9.173 1.301 -15.564 1.00 96.69 93 THR A O 1
ATOM 749 N N . LEU A 1 94 ? 8.363 -0.287 -14.192 1.00 97.38 94 LEU A N 1
ATOM 750 C CA . LEU A 1 94 ? 9.600 -1.069 -14.120 1.00 97.38 94 LEU A CA 1
ATOM 751 C C . LEU A 1 94 ? 9.991 -1.646 -15.484 1.00 97.38 94 LEU A C 1
ATOM 753 O O . LEU A 1 94 ? 11.155 -1.581 -15.866 1.00 97.38 94 LEU A O 1
ATOM 757 N N . PHE A 1 95 ? 9.032 -2.164 -16.252 1.00 96.44 95 PHE A N 1
ATOM 758 C CA . PHE A 1 95 ? 9.307 -2.676 -17.593 1.00 96.44 95 PHE A CA 1
ATOM 759 C C . PHE A 1 95 ? 9.789 -1.568 -18.538 1.00 96.44 95 PHE A C 1
ATOM 761 O O . PHE A 1 95 ? 10.760 -1.754 -19.269 1.00 96.44 95 PHE A O 1
ATOM 768 N N . ASN A 1 96 ? 9.162 -0.390 -18.478 1.00 95.69 96 ASN A N 1
ATOM 769 C CA . ASN A 1 96 ? 9.517 0.762 -19.306 1.00 95.69 96 ASN A CA 1
ATOM 770 C C . ASN A 1 96 ? 10.823 1.443 -18.877 1.00 95.69 96 ASN A C 1
ATOM 772 O O . ASN A 1 96 ? 11.411 2.182 -19.670 1.00 95.69 96 ASN A O 1
ATOM 776 N N . TYR A 1 97 ? 11.324 1.175 -17.671 1.00 96.94 97 TYR A N 1
ATOM 777 C CA . TYR A 1 97 ? 12.620 1.683 -17.235 1.00 96.94 97 TYR A CA 1
ATOM 778 C C . TYR A 1 97 ? 13.751 1.213 -18.163 1.00 96.94 97 TYR A C 1
ATOM 780 O O . TYR A 1 97 ? 14.534 2.033 -18.634 1.00 96.94 97 TYR A O 1
ATOM 788 N N . TYR A 1 98 ? 13.796 -0.073 -18.522 1.00 95.50 98 TYR A N 1
ATOM 789 C CA . TYR A 1 98 ? 14.864 -0.631 -19.363 1.00 95.50 98 TYR A CA 1
ATOM 790 C C . TYR A 1 98 ? 15.000 0.019 -20.750 1.00 95.50 98 TYR A C 1
ATOM 792 O O . TYR A 1 98 ? 16.107 0.450 -21.078 1.00 95.50 98 TYR A O 1
ATOM 800 N N . PRO A 1 99 ? 13.945 0.130 -21.588 1.00 95.81 99 PRO A N 1
ATOM 801 C CA . PRO A 1 99 ? 14.062 0.816 -22.872 1.00 95.81 99 PRO A CA 1
ATOM 802 C C . PRO A 1 99 ? 14.413 2.298 -22.710 1.00 95.81 99 PRO A C 1
ATOM 804 O O . PRO A 1 99 ? 15.150 2.815 -23.547 1.00 95.81 99 PRO A O 1
ATOM 807 N N . THR A 1 100 ? 13.967 2.938 -21.623 1.00 97.00 100 THR A N 1
ATOM 808 C CA . THR A 1 100 ? 14.299 4.333 -21.290 1.00 97.00 100 THR A CA 1
ATOM 809 C C . THR A 1 100 ? 15.786 4.510 -20.954 1.00 97.00 100 THR A C 1
ATOM 811 O O . THR A 1 100 ? 16.354 5.556 -21.246 1.00 97.00 100 THR A O 1
ATOM 814 N N . GLN A 1 101 ? 16.449 3.500 -20.382 1.00 97.19 101 GLN A N 1
ATOM 815 C CA . GLN A 1 101 ? 17.886 3.547 -20.064 1.00 97.19 101 GLN A CA 1
ATOM 816 C C . GLN A 1 101 ? 18.805 3.178 -21.241 1.00 97.19 101 GLN A C 1
ATOM 818 O O . GLN A 1 101 ? 20.026 3.196 -21.093 1.00 97.19 101 GLN A O 1
ATOM 823 N N . ARG A 1 102 ? 18.261 2.808 -22.408 1.00 96.19 102 ARG A N 1
ATOM 824 C CA . ARG A 1 102 ? 19.089 2.430 -23.562 1.00 96.19 102 ARG A CA 1
ATOM 825 C C . ARG A 1 102 ? 19.907 3.615 -24.068 1.00 96.19 102 ARG A C 1
ATOM 827 O O . ARG A 1 102 ? 19.395 4.726 -24.166 1.00 96.19 102 ARG A O 1
ATOM 834 N N . CYS A 1 103 ? 21.132 3.326 -24.487 1.00 95.38 103 CYS A N 1
ATOM 835 C CA . CYS A 1 103 ? 21.983 4.257 -25.214 1.00 95.38 103 CYS A CA 1
ATOM 836 C C . CYS A 1 103 ? 22.450 3.656 -26.551 1.00 95.38 103 CYS A C 1
ATOM 838 O O . CYS A 1 103 ? 21.927 2.622 -26.968 1.00 95.38 103 CYS A O 1
ATOM 840 N N . GLY A 1 104 ? 23.388 4.307 -27.238 1.00 94.88 104 GLY A N 1
ATOM 841 C CA . GLY A 1 104 ? 23.792 3.966 -28.593 1.00 94.88 104 GLY A CA 1
ATOM 842 C C . GLY A 1 104 ? 22.810 4.526 -29.617 1.00 94.88 104 GLY A C 1
ATOM 843 O O . GLY A 1 104 ? 22.274 5.625 -29.461 1.00 94.88 104 GLY A O 1
ATOM 844 N N . ASP A 1 105 ? 22.563 3.744 -30.659 1.00 94.94 105 ASP A N 1
ATOM 845 C CA . ASP A 1 105 ? 21.660 4.053 -31.771 1.00 94.94 105 ASP A CA 1
ATOM 846 C C . ASP A 1 105 ? 20.174 3.775 -31.468 1.00 94.94 105 ASP A C 1
ATOM 848 O O . ASP A 1 105 ? 19.319 3.928 -32.340 1.00 94.94 105 ASP A O 1
ATOM 852 N N . SER A 1 106 ? 19.847 3.389 -30.228 1.00 95.44 106 SER A N 1
ATOM 853 C CA . SER A 1 106 ? 18.468 3.228 -29.751 1.00 95.44 106 SER A CA 1
ATOM 854 C C . SER A 1 106 ? 17.617 4.467 -30.044 1.00 95.44 106 SER A C 1
ATOM 856 O O . SER A 1 106 ? 18.083 5.590 -29.882 1.00 95.44 106 SER A O 1
ATOM 858 N N . LEU A 1 107 ? 16.338 4.254 -30.380 1.00 94.38 107 LEU A N 1
ATOM 859 C CA . LEU A 1 107 ? 15.335 5.312 -30.587 1.00 94.38 107 LEU A CA 1
ATOM 860 C C . LEU A 1 107 ? 14.388 5.503 -29.390 1.00 94.38 107 LEU A C 1
ATOM 862 O O . LEU A 1 107 ? 13.522 6.371 -29.419 1.00 94.38 107 LEU A O 1
ATOM 866 N N . THR A 1 108 ? 14.507 4.668 -28.354 1.00 93.62 108 THR A N 1
ATOM 867 C CA . THR A 1 108 ? 13.576 4.648 -27.206 1.00 93.62 108 THR A CA 1
ATOM 868 C C . THR A 1 108 ? 14.214 5.090 -25.893 1.00 93.62 108 THR A C 1
ATOM 870 O O . THR A 1 108 ? 13.541 5.095 -24.865 1.00 93.62 108 THR A O 1
ATOM 873 N N . GLY A 1 109 ? 15.518 5.372 -25.901 1.00 94.69 109 GLY A N 1
ATOM 874 C CA . GLY A 1 109 ? 16.234 5.861 -24.726 1.00 94.69 109 GLY A CA 1
ATOM 875 C C . GLY A 1 109 ? 15.786 7.271 -24.346 1.00 94.69 109 GLY A C 1
ATOM 876 O O . GLY A 1 109 ? 15.359 8.042 -25.198 1.00 94.69 109 GLY A O 1
ATOM 877 N N . TRP A 1 110 ? 15.922 7.632 -23.072 1.00 94.62 110 TRP A N 1
ATOM 878 C CA . TRP A 1 110 ? 15.601 8.971 -22.568 1.00 94.62 110 TRP A CA 1
ATOM 879 C C . TRP A 1 110 ? 16.335 10.077 -23.336 1.00 94.62 110 TRP A C 1
ATOM 881 O O . TRP A 1 110 ? 15.747 11.098 -23.675 1.00 94.62 110 TRP A O 1
ATOM 891 N N . ASN A 1 111 ? 17.617 9.847 -23.621 1.00 94.56 111 ASN A N 1
ATOM 892 C CA . ASN A 1 111 ? 18.482 10.766 -24.355 1.00 94.56 111 ASN A CA 1
ATOM 893 C C . ASN A 1 111 ? 18.891 10.178 -25.716 1.00 94.56 111 ASN A C 1
ATOM 895 O O . ASN A 1 111 ? 20.036 10.309 -26.134 1.00 94.56 111 ASN A O 1
ATOM 899 N N . ALA A 1 112 ? 17.994 9.423 -26.353 1.00 93.75 112 ALA A N 1
ATOM 900 C CA . ALA A 1 112 ? 18.278 8.720 -27.598 1.00 93.75 112 ALA A CA 1
ATOM 901 C C . ALA A 1 112 ? 18.383 9.663 -28.815 1.00 93.75 112 ALA A C 1
ATOM 903 O O . ALA A 1 112 ? 17.510 10.518 -28.983 1.00 93.75 112 ALA A O 1
ATOM 904 N N . PRO A 1 113 ? 19.354 9.450 -29.728 1.00 95.62 113 PRO A N 1
ATOM 905 C CA . PRO A 1 113 ? 20.543 8.596 -29.591 1.00 95.62 113 PRO A CA 1
ATOM 906 C C . PRO A 1 113 ? 21.642 9.262 -28.733 1.00 95.62 113 PRO A C 1
ATOM 908 O O . PRO A 1 113 ? 21.785 10.483 -28.734 1.00 95.62 113 PRO A O 1
ATOM 911 N N . CYS A 1 114 ? 22.469 8.462 -28.049 1.00 96.44 114 CYS A N 1
ATOM 912 C CA . CYS A 1 114 ? 23.574 8.952 -27.207 1.00 96.44 114 CYS A CA 1
ATOM 913 C C . CYS A 1 114 ? 24.842 8.091 -27.322 1.00 96.44 114 CYS A C 1
ATOM 915 O O . CYS A 1 114 ? 24.789 6.961 -27.803 1.00 96.44 114 CYS A O 1
ATOM 917 N N . HIS A 1 115 ? 25.983 8.623 -26.863 1.00 94.94 115 HIS A N 1
ATOM 918 C CA . HIS A 1 115 ? 27.260 7.898 -26.717 1.00 94.94 115 HIS A CA 1
ATOM 919 C C . HIS A 1 115 ? 27.776 7.203 -27.994 1.00 94.94 115 HIS A C 1
ATOM 921 O O . HIS A 1 115 ? 28.452 6.181 -27.939 1.00 94.94 115 HIS A O 1
ATOM 927 N N . LEU A 1 116 ? 27.502 7.774 -29.175 1.00 95.88 116 LEU A N 1
ATOM 928 C CA . LEU A 1 116 ? 27.879 7.183 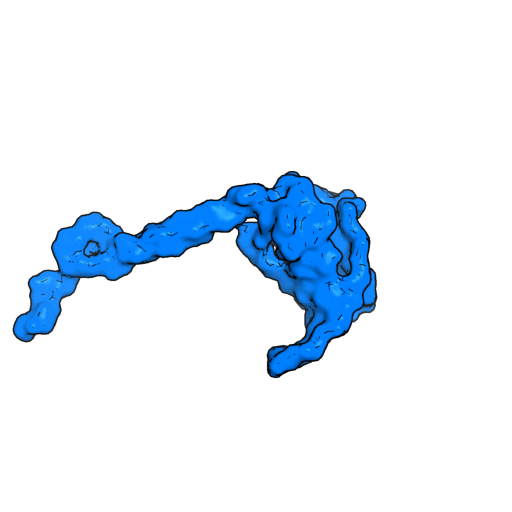-30.474 1.00 95.88 116 LEU A CA 1
ATOM 929 C C . LEU A 1 116 ? 29.397 7.166 -30.751 1.00 95.88 116 LEU A C 1
ATOM 931 O O . LEU A 1 116 ? 29.845 6.584 -31.742 1.00 95.88 116 LEU A O 1
ATOM 935 N N . GLN A 1 117 ? 30.185 7.852 -29.924 1.00 95.69 117 GLN A N 1
ATOM 936 C CA . GLN A 1 117 ? 31.640 7.957 -30.058 1.00 95.69 117 GLN A CA 1
ATOM 937 C C . GLN A 1 117 ? 32.388 7.515 -28.795 1.00 95.69 117 GLN A C 1
ATOM 939 O O . GLN A 1 117 ? 33.610 7.641 -28.754 1.00 95.69 117 GLN A O 1
ATOM 944 N N . ASP A 1 118 ? 31.683 7.016 -27.778 1.00 95.12 118 ASP A N 1
ATOM 945 C CA . ASP A 1 118 ? 32.305 6.580 -26.531 1.00 95.12 118 ASP A CA 1
ATOM 946 C C . ASP A 1 118 ? 33.283 5.415 -26.781 1.00 95.12 118 ASP A C 1
ATOM 948 O O . ASP A 1 118 ? 33.059 4.573 -27.652 1.00 95.12 118 ASP A O 1
ATOM 952 N N . ALA A 1 119 ? 34.366 5.37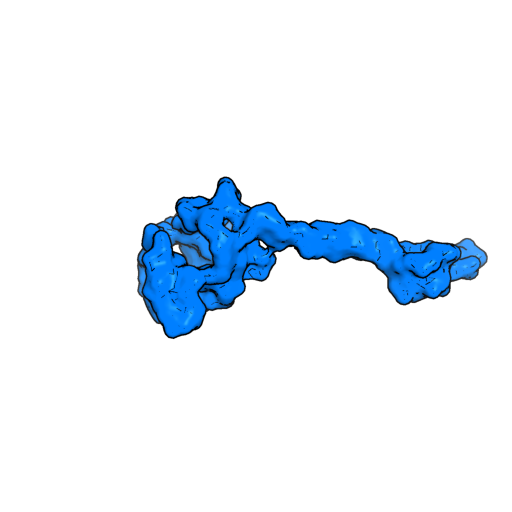6 -25.994 1.00 91.50 119 ALA A N 1
ATOM 953 C CA . ALA A 1 119 ? 35.433 4.365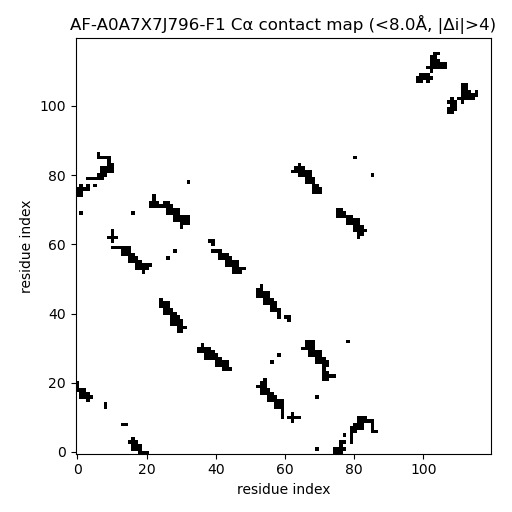 -26.042 1.00 91.50 119 ALA A CA 1
ATOM 954 C C . ALA A 1 119 ? 36.201 4.247 -27.381 1.00 91.50 119 ALA A C 1
ATOM 956 O O . ALA A 1 119 ? 36.727 3.175 -27.691 1.00 91.50 119 ALA A O 1
ATOM 957 N N . ARG A 1 120 ? 36.277 5.337 -28.159 1.00 75.12 120 ARG A N 1
ATOM 958 C CA . ARG A 1 120 ? 37.179 5.464 -29.319 1.00 75.12 120 ARG A CA 1
ATOM 959 C C . ARG A 1 120 ? 38.613 5.807 -28.938 1.00 75.12 120 ARG A C 1
ATOM 961 O O . ARG A 1 120 ? 38.803 6.540 -27.943 1.00 75.12 120 ARG A O 1
#

Nearest PDB structures (foldseek):
  5dgr-assembly1_A  TM=8.601E-01  e=2.003E-07  Photobacterium profundum
  6dht-assembly1_A  TM=8.077E-01  e=3.461E-07  Bacteroides ovatus ATCC 8483
  5dgr-assembly1_B  TM=8.210E-01  e=1.033E-06  Photobacterium profundum
  3h7l-assembly1_A  TM=8.667E-01  e=1.896E-06  Vibrio parahaemolyticus
  5u0h-assembly1_A  TM=8.992E-01  e=1.104E-05  Thermobacillus composti KWC4

Mean predicted aligned error: 4.18 Å